Protein AF-A0A0D2JID9-F1 (afdb_monomer_lite)

pLDDT: mean 93.12, std 8.24, range [54.59, 97.5]

Radius of gyration: 15.97 Å; chains: 1; bounding box: 34×24×42 Å

InterPro domains:
  IPR005786 Branched-chain amino acid aminotransferase II [PTHR42825] (1-56)
  IPR036038 Aminotransferase-like, PLP-depend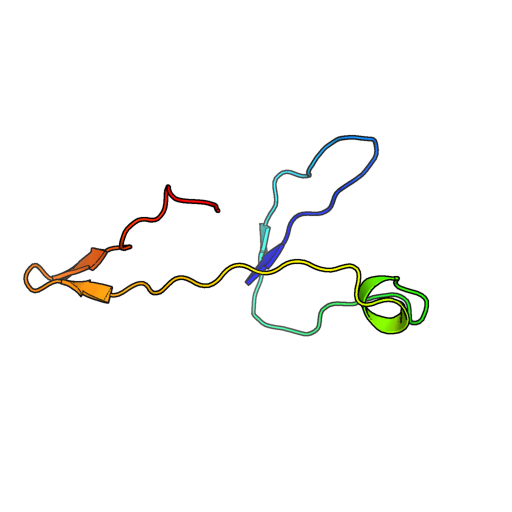ent enzymes [SSF56752] (1-55)
  IPR043131 Branched-chain-amino-acid aminotransferase-like, N-terminal [G3DSA:3.30.470.10] (1-59)

Foldseek 3Di:
DWDWDDDDNDIDPIDDDDDDDDDDDPPDCCNVPVPDDDDDWDWDQDPVRDTDTDPPVDDD

Organism: NCBI:txid145388

Sequence (60 aa):
MFISEWHDGAWGKGELKPYGPLPMMPSAQVLNYGQAAFEGMKAQRSAKDRIVLFSAARVV

Secondary structure (DSSP, 8-state):
-EE--EETTEE---EE--S------TT-HHHHS---------EEE-TTS-EEESSTT---

Structure (mmCIF, N/CA/C/O backbone):
data_AF-A0A0D2JID9-F1
#
_entry.id   AF-A0A0D2JID9-F1
#
loop_
_atom_site.group_PDB
_atom_site.id
_atom_site.type_symbol
_atom_site.label_atom_id
_atom_site.label_alt_id
_atom_site.label_comp_id
_atom_site.label_asym_id
_atom_site.label_entity_id
_atom_site.label_seq_id
_atom_site.pdbx_PDB_ins_code
_atom_site.Cartn_x
_atom_site.Cartn_y
_atom_site.Cartn_z
_atom_site.occupancy
_atom_site.B_iso_or_equiv
_atom_site.auth_seq_id
_atom_site.auth_comp_id
_atom_site.auth_asym_id
_atom_site.auth_atom_id
_atom_site.pdbx_PDB_model_num
ATOM 1 N N . MET A 1 1 ? -1.758 -6.836 2.729 1.00 95.19 1 MET A N 1
ATOM 2 C CA . MET A 1 1 ? -1.914 -5.991 1.526 1.00 95.19 1 MET A CA 1
ATOM 3 C C . MET A 1 1 ? -2.669 -6.796 0.482 1.00 95.19 1 MET A C 1
ATOM 5 O O . MET A 1 1 ? -2.391 -7.980 0.370 1.00 95.19 1 MET A O 1
ATOM 9 N N . PHE A 1 2 ? -3.624 -6.205 -0.233 1.00 96.31 2 PHE A N 1
ATOM 10 C CA . PHE A 1 2 ? -4.262 -6.850 -1.387 1.00 96.31 2 PHE A CA 1
ATOM 11 C C . PHE A 1 2 ? -3.581 -6.353 -2.669 1.00 96.31 2 PHE A C 1
ATOM 13 O O . PHE A 1 2 ? -3.385 -5.147 -2.797 1.00 96.31 2 PHE A O 1
ATOM 20 N N . ILE A 1 3 ? -3.199 -7.255 -3.575 1.00 96.12 3 ILE A N 1
ATOM 21 C CA . ILE A 1 3 ? -2.614 -6.921 -4.885 1.00 96.12 3 ILE A CA 1
ATOM 22 C C . ILE A 1 3 ? -3.444 -7.597 -5.971 1.00 96.12 3 ILE A C 1
ATOM 24 O O . ILE A 1 3 ? -3.787 -8.765 -5.826 1.00 96.12 3 ILE A O 1
ATOM 28 N N . SER A 1 4 ? -3.727 -6.890 -7.062 1.00 96.25 4 SER A N 1
ATOM 29 C CA . SER A 1 4 ? -4.185 -7.484 -8.318 1.00 96.25 4 SER A CA 1
ATOM 30 C C . SER A 1 4 ? -3.429 -6.847 -9.481 1.00 96.25 4 SER A C 1
ATOM 32 O O . SER A 1 4 ? -3.105 -5.660 -9.428 1.00 96.25 4 SER A O 1
ATOM 34 N N . GLU A 1 5 ? -3.131 -7.639 -10.505 1.00 95.25 5 GLU A N 1
ATOM 35 C CA . GLU A 1 5 ? -2.407 -7.206 -11.699 1.00 95.25 5 GLU A CA 1
ATOM 36 C C . GLU A 1 5 ? -3.370 -7.109 -12.882 1.00 95.25 5 GLU A C 1
ATOM 38 O O . GLU A 1 5 ? -4.286 -7.923 -13.024 1.00 95.25 5 GLU A O 1
ATOM 43 N N . TRP A 1 6 ? -3.168 -6.097 -13.721 1.00 94.94 6 TRP A N 1
ATOM 44 C CA . TRP A 1 6 ? -3.910 -5.913 -14.961 1.00 94.94 6 TRP A CA 1
ATOM 45 C C . TRP A 1 6 ? -3.068 -6.400 -16.136 1.00 94.94 6 TRP A C 1
ATOM 47 O O . TRP A 1 6 ? -1.953 -5.915 -16.334 1.00 94.94 6 TRP A O 1
ATOM 57 N N . HIS A 1 7 ? -3.609 -7.318 -16.933 1.00 94.56 7 HIS A N 1
ATOM 58 C CA . HIS A 1 7 ? -2.993 -7.774 -18.176 1.00 94.56 7 HIS A CA 1
ATOM 59 C C . HIS A 1 7 ? -4.078 -8.030 -19.233 1.00 94.56 7 HIS A C 1
ATOM 61 O O . HIS A 1 7 ? -5.191 -8.429 -18.903 1.00 94.56 7 HIS A O 1
ATOM 67 N N . ASP A 1 8 ? -3.773 -7.770 -20.506 1.00 95.56 8 ASP A N 1
ATOM 68 C CA . ASP A 1 8 ? -4.618 -8.122 -21.664 1.00 95.56 8 ASP A CA 1
ATOM 69 C C . ASP A 1 8 ? -6.106 -7.737 -21.561 1.00 95.56 8 ASP A C 1
ATOM 71 O O . ASP A 1 8 ? -6.988 -8.451 -22.035 1.00 95.56 8 ASP A O 1
ATOM 75 N N . GLY A 1 9 ? -6.408 -6.594 -20.942 1.00 96.44 9 GLY A N 1
ATOM 76 C CA . GLY A 1 9 ? -7.789 -6.126 -20.825 1.00 96.44 9 GLY A CA 1
ATOM 77 C C . GLY A 1 9 ? -8.581 -6.740 -19.665 1.00 96.44 9 GLY A C 1
ATOM 78 O O . GLY A 1 9 ? -9.798 -6.554 -19.614 1.00 96.44 9 GLY A O 1
ATOM 79 N N . ALA A 1 10 ? -7.929 -7.451 -18.738 1.00 97.25 10 ALA A N 1
ATOM 80 C CA . ALA A 1 10 ? -8.573 -8.048 -17.575 1.00 97.25 10 ALA A CA 1
ATOM 81 C C . ALA A 1 10 ? -7.749 -7.906 -16.285 1.00 97.25 10 ALA A C 1
ATOM 83 O O . ALA A 1 10 ? -6.517 -7.876 -16.281 1.00 97.25 10 ALA A O 1
ATOM 84 N N . TRP A 1 11 ? -8.463 -7.841 -15.157 1.00 96.69 11 TRP A N 1
ATOM 85 C CA . TRP A 1 11 ? -7.860 -7.936 -13.832 1.00 96.69 11 TRP A CA 1
ATOM 86 C C . TRP A 1 11 ? -7.652 -9.403 -13.473 1.00 96.69 11 TRP A C 1
ATOM 88 O O . TRP A 1 11 ? -8.544 -10.235 -13.664 1.00 96.69 11 TRP A O 1
ATOM 98 N N . GLY A 1 12 ? -6.505 -9.708 -12.876 1.00 95.06 12 GLY A N 1
ATOM 99 C CA . GLY A 1 12 ? -6.294 -10.974 -12.193 1.00 95.06 12 GLY A CA 1
ATOM 100 C C . GLY A 1 12 ? -7.236 -11.144 -10.994 1.00 95.06 12 GLY A C 1
ATOM 101 O O . GLY A 1 12 ? -7.887 -10.208 -10.525 1.00 95.06 12 GLY A O 1
ATOM 102 N N . LYS A 1 13 ? -7.276 -12.362 -10.441 1.00 95.25 13 LYS A N 1
ATOM 103 C CA . LYS A 1 13 ? -8.110 -12.700 -9.267 1.00 95.25 13 LYS A CA 1
ATOM 104 C C . LYS A 1 13 ? -7.759 -11.893 -8.008 1.00 95.25 13 LYS A C 1
ATOM 106 O O . LYS A 1 13 ? -8.585 -11.784 -7.105 1.00 95.25 13 LYS A O 1
ATOM 111 N N . GLY A 1 14 ? -6.549 -11.341 -7.967 1.00 95.81 14 GLY A N 1
ATOM 112 C CA . GLY A 1 14 ? -5.974 -10.680 -6.810 1.00 95.81 14 GLY A CA 1
ATOM 113 C C . GLY A 1 14 ? -5.624 -11.642 -5.673 1.00 95.81 14 GLY A C 1
ATOM 114 O O . GLY A 1 14 ? -6.065 -12.791 -5.629 1.00 95.81 14 GLY A O 1
ATOM 115 N N . GLU A 1 15 ? -4.794 -11.176 -4.749 1.00 96.31 15 GLU A N 1
ATOM 116 C CA . GLU A 1 15 ? -4.278 -11.980 -3.644 1.00 96.31 15 GLU A CA 1
ATOM 117 C C . GLU A 1 15 ? -3.986 -11.141 -2.397 1.00 96.31 15 GLU A C 1
ATOM 119 O O . GLU A 1 15 ? -3.618 -9.964 -2.472 1.00 96.31 15 GLU A O 1
ATOM 124 N N . LEU A 1 16 ? -4.130 -11.769 -1.226 1.00 97.19 16 LEU A N 1
ATOM 125 C CA . LEU A 1 16 ? -3.732 -11.185 0.049 1.00 97.19 16 LEU A CA 1
ATOM 126 C C . LEU A 1 16 ? -2.287 -11.585 0.360 1.00 97.19 16 LEU A C 1
ATOM 128 O O . LEU A 1 16 ? -1.999 -12.740 0.662 1.00 97.19 16 LEU A O 1
ATOM 132 N N . LYS A 1 17 ? -1.387 -10.606 0.330 1.00 95.56 17 LYS A N 1
ATOM 133 C CA . LYS A 1 17 ? 0.036 -10.769 0.631 1.00 95.56 17 LYS A CA 1
ATOM 134 C C . LYS A 1 17 ? 0.405 -10.140 1.979 1.00 95.56 17 LYS A C 1
ATOM 136 O O . LYS A 1 17 ? -0.213 -9.138 2.381 1.00 95.56 17 LYS A O 1
ATOM 141 N N . PRO A 1 18 ? 1.429 -10.672 2.675 1.00 97.50 18 PRO A N 1
ATOM 142 C CA . PRO A 1 18 ? 2.083 -9.962 3.766 1.00 97.50 18 PRO A CA 1
ATOM 143 C C . PRO A 1 18 ? 2.518 -8.565 3.324 1.00 97.50 18 PRO A C 1
ATOM 145 O O . PRO A 1 18 ? 2.742 -8.302 2.142 1.00 97.50 18 PRO A O 1
ATOM 148 N N . TYR A 1 19 ? 2.605 -7.646 4.277 1.00 97.00 19 TYR A N 1
ATOM 149 C CA . TYR A 1 19 ? 3.127 -6.318 3.987 1.00 97.00 19 TYR A CA 1
ATOM 150 C C . TYR A 1 19 ? 4.605 -6.408 3.584 1.00 97.00 19 TYR A C 1
ATOM 152 O O . TYR A 1 19 ? 5.379 -7.112 4.230 1.00 97.00 19 TYR A O 1
ATOM 160 N N . GLY A 1 20 ? 4.988 -5.692 2.530 1.00 95.81 20 GLY A N 1
ATOM 161 C CA . GLY A 1 20 ? 6.348 -5.706 2.010 1.00 95.81 20 GLY A CA 1
ATOM 162 C C . GLY A 1 20 ? 6.525 -4.770 0.813 1.00 95.81 20 GLY A C 1
ATOM 163 O O . GLY A 1 2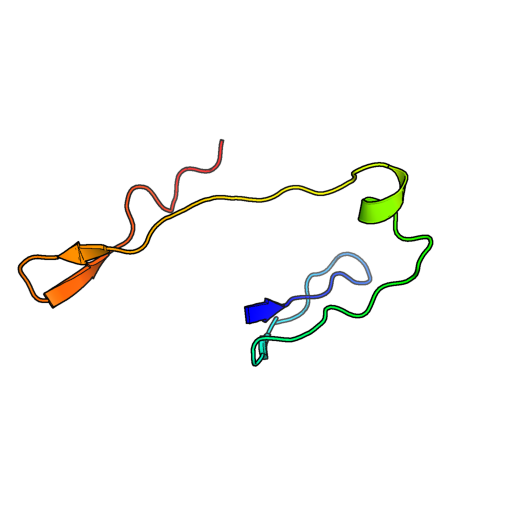0 ? 5.563 -4.113 0.406 1.00 95.81 20 GLY A O 1
ATOM 164 N N . PRO A 1 21 ? 7.748 -4.695 0.261 1.00 95.81 21 PRO A N 1
ATOM 165 C CA . PRO A 1 21 ? 8.048 -3.870 -0.902 1.00 95.81 21 PRO A CA 1
ATOM 166 C C . PRO A 1 21 ? 7.197 -4.249 -2.119 1.00 95.81 21 PRO A C 1
ATOM 168 O O . PRO A 1 21 ? 6.947 -5.428 -2.367 1.00 95.81 21 PRO A O 1
ATOM 171 N N . LEU A 1 22 ? 6.806 -3.245 -2.904 1.00 93.31 22 LEU A N 1
ATOM 172 C CA . LEU A 1 22 ? 6.184 -3.434 -4.213 1.00 93.31 22 LEU A CA 1
ATOM 173 C C . LEU A 1 22 ? 7.271 -3.329 -5.295 1.00 93.31 22 LEU A C 1
ATOM 175 O O . LEU A 1 22 ? 7.783 -2.230 -5.518 1.00 93.31 22 LEU A O 1
ATOM 179 N N . PRO A 1 23 ? 7.668 -4.438 -5.948 1.00 92.44 23 PRO A N 1
ATOM 180 C CA . PRO A 1 23 ? 8.650 -4.384 -7.022 1.00 92.44 23 PRO A CA 1
ATOM 181 C C . PRO A 1 23 ? 8.058 -3.650 -8.229 1.00 92.44 23 PRO A C 1
ATOM 183 O O . PRO A 1 23 ? 6.974 -3.979 -8.702 1.00 92.44 23 PRO A O 1
ATOM 186 N N . MET A 1 24 ? 8.779 -2.653 -8.736 1.00 94.44 24 MET A N 1
ATOM 187 C CA . MET A 1 24 ? 8.378 -1.884 -9.911 1.00 94.44 24 MET A CA 1
ATOM 188 C C . MET A 1 24 ? 9.592 -1.456 -10.725 1.00 94.44 24 MET A C 1
ATOM 190 O O . MET A 1 24 ? 10.692 -1.292 -10.196 1.00 94.44 24 MET A O 1
ATOM 194 N N . MET A 1 25 ? 9.382 -1.264 -12.025 1.00 96.06 25 MET A N 1
ATOM 195 C CA . MET A 1 25 ? 10.412 -0.710 -12.895 1.00 96.06 25 MET A CA 1
ATOM 196 C C . MET A 1 25 ? 10.657 0.768 -12.548 1.00 96.06 25 MET A C 1
ATOM 198 O O . MET A 1 25 ? 9.688 1.502 -12.342 1.00 96.06 25 MET A O 1
ATOM 202 N N . PRO A 1 26 ? 11.912 1.254 -12.558 1.00 96.31 26 PRO A N 1
ATOM 203 C CA . PRO A 1 26 ? 12.207 2.676 -12.346 1.00 96.31 26 PRO A CA 1
ATOM 204 C C . PRO A 1 26 ? 11.521 3.607 -13.361 1.00 96.31 26 PRO A C 1
ATOM 206 O O . PRO A 1 26 ? 11.221 4.759 -13.061 1.00 96.31 26 PRO A O 1
ATOM 209 N N . SER A 1 27 ? 11.232 3.097 -14.559 1.00 96.88 27 SER A N 1
ATOM 210 C CA . SER A 1 27 ? 10.512 3.799 -15.626 1.00 96.88 27 SER A CA 1
ATOM 211 C C . SER A 1 27 ? 8.986 3.806 -15.458 1.00 96.88 27 SER A C 1
ATOM 213 O O . SER A 1 27 ? 8.280 4.294 -16.339 1.00 96.88 27 SER A O 1
ATOM 215 N N . ALA A 1 28 ? 8.441 3.271 -14.358 1.00 96.06 28 ALA A N 1
ATOM 216 C CA . ALA A 1 28 ? 6.999 3.215 -14.150 1.00 96.06 28 ALA A CA 1
ATOM 217 C C . ALA A 1 28 ? 6.368 4.621 -14.165 1.00 96.06 28 ALA A C 1
ATOM 219 O O . ALA A 1 28 ? 6.872 5.562 -13.545 1.00 96.06 28 ALA A O 1
ATOM 220 N N . GLN A 1 29 ? 5.229 4.759 -14.849 1.00 97.00 29 GLN A N 1
ATOM 221 C CA . GLN A 1 29 ? 4.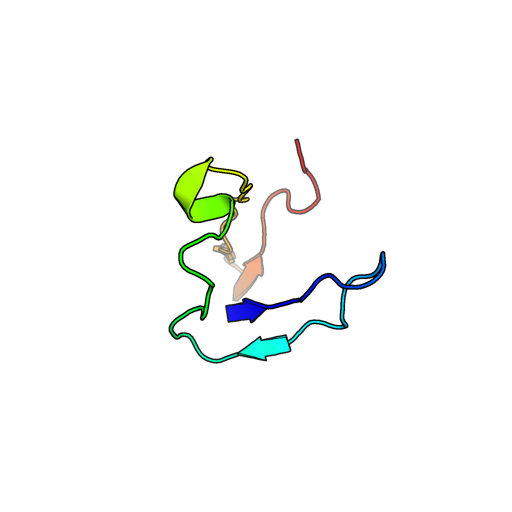542 6.048 -15.018 1.00 97.00 29 GLN A CA 1
ATOM 222 C C . GLN A 1 29 ? 4.075 6.647 -13.686 1.00 97.00 29 GLN A C 1
ATOM 224 O O . GLN A 1 29 ? 4.080 7.865 -13.529 1.00 97.00 29 GLN A O 1
ATOM 229 N N . VAL A 1 30 ? 3.749 5.808 -12.697 1.00 95.94 30 VAL A N 1
ATOM 230 C CA . VAL A 1 30 ? 3.429 6.259 -11.333 1.00 95.94 30 VAL A CA 1
ATOM 231 C C . VAL A 1 30 ? 4.575 7.049 -10.693 1.00 95.94 30 VAL A C 1
ATOM 233 O O . VAL A 1 30 ? 4.314 8.009 -9.975 1.00 95.94 30 VAL A O 1
ATOM 236 N N . LEU A 1 31 ? 5.832 6.696 -10.989 1.00 95.94 31 LEU A N 1
ATOM 237 C CA . LEU A 1 31 ? 7.011 7.367 -10.436 1.00 95.94 31 LEU A CA 1
ATOM 238 C C . LEU A 1 31 ? 7.370 8.646 -11.198 1.00 95.94 31 LEU A C 1
ATOM 240 O O . LEU A 1 31 ? 7.806 9.617 -10.592 1.00 95.94 31 LEU A O 1
ATOM 244 N N . ASN A 1 32 ? 7.204 8.637 -12.522 1.00 97.31 32 ASN A N 1
ATOM 245 C CA . ASN A 1 32 ? 7.713 9.702 -13.394 1.00 97.31 32 ASN A CA 1
ATOM 246 C C . ASN A 1 32 ? 6.657 10.761 -13.737 1.00 97.31 32 ASN A C 1
ATOM 248 O O . ASN A 1 32 ? 6.988 11.927 -13.928 1.00 97.31 32 ASN A O 1
ATOM 252 N N . TYR A 1 33 ? 5.389 10.359 -13.808 1.00 97.00 33 TYR A N 1
ATOM 253 C CA . TYR A 1 33 ? 4.286 11.198 -14.284 1.00 97.00 33 TYR A CA 1
ATOM 254 C C . TYR A 1 33 ? 3.098 11.230 -13.318 1.00 97.00 33 TYR A C 1
ATOM 256 O O . TYR A 1 33 ? 2.056 11.788 -13.649 1.00 97.00 33 TYR A O 1
ATOM 264 N N . GLY A 1 34 ? 3.225 10.620 -12.133 1.00 94.38 34 GLY A N 1
ATOM 265 C CA . GLY A 1 34 ? 2.172 10.621 -11.117 1.00 94.38 34 GLY A CA 1
ATOM 266 C C . GLY A 1 34 ? 0.885 9.922 -11.557 1.00 94.38 34 GLY A C 1
ATOM 267 O O . GLY A 1 34 ? -0.176 10.206 -11.009 1.00 94.38 34 GLY A O 1
ATOM 268 N N . GLN A 1 35 ? 0.954 9.022 -12.546 1.00 96.25 35 GLN A N 1
ATOM 269 C CA . GLN A 1 35 ? -0.209 8.286 -13.041 1.00 96.25 35 GLN A CA 1
ATOM 270 C C . GLN A 1 35 ? -0.637 7.213 -12.030 1.00 96.25 35 GLN A C 1
ATOM 272 O O . GLN A 1 35 ? -0.346 6.026 -12.182 1.00 96.25 35 GLN A O 1
ATOM 277 N N . ALA A 1 36 ? -1.310 7.650 -10.973 1.00 94.62 36 ALA A N 1
ATOM 278 C CA . ALA A 1 36 ? -1.899 6.806 -9.953 1.00 94.62 36 ALA A CA 1
ATOM 279 C C . ALA A 1 36 ? -3.154 7.458 -9.374 1.00 94.62 36 ALA A C 1
ATOM 281 O O . ALA A 1 36 ? -3.319 8.676 -9.392 1.00 94.62 36 ALA A O 1
ATOM 282 N N . ALA A 1 37 ? -4.019 6.615 -8.826 1.00 95.38 37 ALA A N 1
ATOM 283 C CA . ALA A 1 37 ?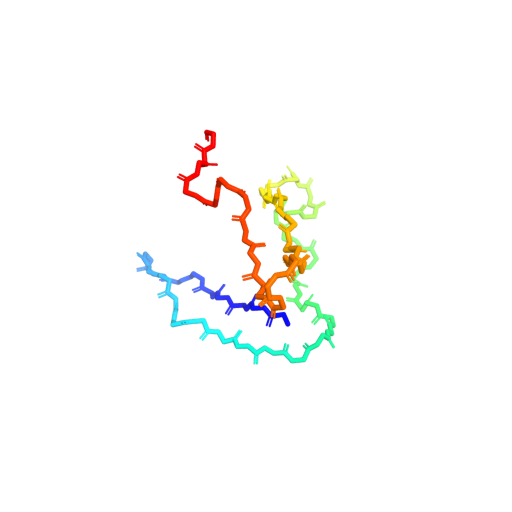 -5.164 7.014 -8.031 1.00 95.38 37 ALA A CA 1
ATOM 284 C C . ALA A 1 37 ? -5.152 6.207 -6.732 1.00 95.38 37 ALA A C 1
ATOM 286 O O . ALA A 1 37 ? -4.636 5.087 -6.689 1.00 95.38 37 ALA A O 1
ATOM 287 N N . PHE A 1 38 ? -5.705 6.780 -5.671 1.00 94.38 38 PHE A N 1
ATOM 288 C CA . PHE A 1 38 ? -5.867 6.097 -4.397 1.00 94.38 38 PHE A CA 1
ATOM 289 C C . PHE A 1 38 ? -7.205 6.478 -3.777 1.00 94.38 38 PHE A C 1
ATOM 291 O O . PHE A 1 38 ? -7.742 7.548 -4.045 1.00 94.38 38 PHE A O 1
ATOM 298 N N . GLU A 1 39 ? -7.705 5.595 -2.921 1.00 93.00 39 GLU A N 1
ATOM 299 C CA . GLU A 1 39 ? -8.931 5.795 -2.157 1.00 93.00 39 GLU A CA 1
ATOM 300 C C . GLU A 1 39 ? -8.641 5.692 -0.661 1.00 93.00 39 GLU A C 1
ATOM 302 O O . GLU A 1 39 ? -7.705 5.007 -0.233 1.00 93.00 39 GLU A O 1
ATOM 307 N N . GLY A 1 40 ? -9.449 6.378 0.146 1.00 91.31 40 GLY A N 1
ATOM 308 C CA . GLY A 1 40 ? -9.265 6.462 1.592 1.00 91.31 40 GLY A CA 1
ATOM 309 C C . GLY A 1 40 ? -10.544 6.142 2.353 1.00 91.31 40 GLY A C 1
ATOM 310 O O . GLY A 1 40 ? -11.489 6.924 2.348 1.00 91.31 40 GLY A O 1
ATOM 311 N N . MET A 1 41 ? -10.550 5.029 3.088 1.00 93.31 41 MET A N 1
ATOM 312 C CA . MET A 1 41 ? -11.645 4.677 3.996 1.00 93.31 41 MET A CA 1
ATOM 313 C C . MET A 1 41 ? -11.130 4.146 5.331 1.00 93.31 41 MET A C 1
ATOM 315 O O . MET A 1 41 ? -9.998 3.676 5.446 1.00 93.31 41 MET A O 1
ATOM 319 N N . LYS A 1 42 ? -11.977 4.225 6.360 1.00 93.75 42 LYS A N 1
ATOM 320 C CA . LYS A 1 42 ? -11.669 3.737 7.708 1.00 93.75 42 LYS A CA 1
ATOM 321 C C . LYS A 1 42 ? -12.653 2.648 8.109 1.00 93.75 42 LYS A C 1
ATOM 323 O O . LYS A 1 42 ? -13.862 2.811 7.952 1.00 93.75 42 LYS A O 1
ATOM 328 N N . ALA A 1 43 ? -12.123 1.577 8.687 1.00 95.31 43 ALA A N 1
ATOM 329 C CA . ALA A 1 43 ? -12.904 0.589 9.414 1.00 95.31 43 ALA A CA 1
ATOM 330 C C . ALA A 1 43 ? -12.955 0.972 10.897 1.00 95.31 43 ALA A C 1
ATOM 332 O O . ALA A 1 43 ? -11.935 1.338 11.483 1.00 95.31 43 ALA A O 1
ATOM 333 N N . GLN A 1 44 ? -14.136 0.899 11.504 1.00 96.00 44 GLN A N 1
ATOM 334 C CA . GLN A 1 44 ? -14.343 1.221 12.916 1.00 96.00 44 GLN A CA 1
ATOM 335 C C . GLN A 1 44 ? -14.953 0.034 13.658 1.00 96.00 44 GLN A C 1
ATOM 337 O O . GLN A 1 44 ? -15.718 -0.743 13.087 1.00 96.00 44 GLN A O 1
ATOM 342 N N . ARG A 1 45 ? -14.634 -0.097 14.949 1.00 97.19 45 ARG A N 1
ATOM 343 C CA . ARG A 1 45 ? -15.298 -1.049 15.844 1.00 97.19 45 ARG A CA 1
ATOM 344 C C . ARG A 1 45 ? -16.551 -0.395 16.420 1.00 97.19 45 ARG A C 1
ATOM 346 O O . ARG A 1 45 ? -16.472 0.656 17.048 1.00 97.19 45 ARG A O 1
ATOM 353 N N . SER A 1 46 ? -17.705 -1.005 16.182 1.00 96.62 46 SER A N 1
ATOM 354 C CA . SER A 1 46 ? -18.991 -0.539 16.706 1.00 96.62 46 SER A CA 1
ATOM 355 C C . SER A 1 46 ? -19.193 -0.940 18.170 1.00 96.62 46 SER A C 1
ATOM 357 O O . SER A 1 46 ? -18.574 -1.883 18.655 1.00 96.62 46 SER A O 1
ATOM 359 N N . ALA A 1 47 ? -20.144 -0.292 18.852 1.00 97.00 47 ALA A N 1
ATOM 360 C CA . ALA A 1 47 ? -20.541 -0.6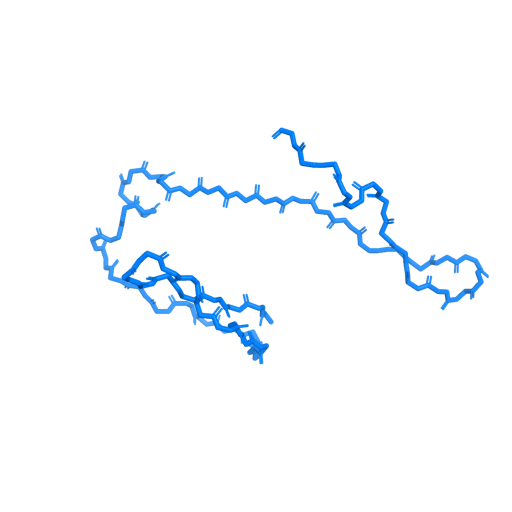43 20.222 1.00 97.00 47 ALA A CA 1
ATOM 361 C C . ALA A 1 47 ? -21.071 -2.086 20.375 1.00 97.00 47 ALA A C 1
ATOM 363 O O . ALA A 1 47 ? -21.143 -2.600 21.483 1.00 97.00 47 ALA A O 1
ATOM 364 N N . LYS A 1 48 ? -21.435 -2.749 19.266 1.00 97.31 48 LYS A N 1
ATOM 365 C CA . LYS A 1 48 ? -21.843 -4.167 19.222 1.00 97.31 48 LYS A CA 1
ATOM 366 C C . LYS A 1 48 ? -20.686 -5.106 18.851 1.00 97.31 48 LYS A C 1
ATOM 368 O O . LYS A 1 48 ? -20.933 -6.188 18.335 1.00 97.31 48 LYS A O 1
ATOM 373 N N . ASP A 1 49 ? -19.445 -4.649 19.008 1.00 95.62 49 ASP A N 1
ATOM 374 C CA . ASP A 1 49 ? -18.207 -5.371 18.685 1.00 95.62 49 ASP A CA 1
ATOM 375 C C . ASP A 1 49 ? -18.073 -5.850 17.222 1.00 95.62 49 ASP A C 1
ATOM 377 O O . ASP A 1 49 ? -17.325 -6.764 16.891 1.00 95.62 49 ASP A O 1
ATOM 381 N N . ARG A 1 50 ? -18.781 -5.196 16.295 1.00 96.56 50 ARG A N 1
ATOM 382 C CA . ARG A 1 50 ? -18.660 -5.459 14.850 1.00 96.56 50 ARG A CA 1
ATOM 383 C C . ARG A 1 50 ? -17.727 -4.459 14.189 1.00 96.56 50 ARG A C 1
ATOM 385 O O . ARG A 1 50 ? -17.801 -3.273 14.516 1.00 96.56 50 ARG A O 1
ATOM 392 N N . ILE A 1 51 ? -16.936 -4.912 13.219 1.00 96.31 51 ILE A N 1
ATOM 393 C CA . ILE A 1 51 ? -16.201 -4.029 12.308 1.00 96.31 51 ILE A CA 1
ATOM 394 C C . ILE A 1 51 ? -17.174 -3.478 11.263 1.00 96.31 51 ILE A C 1
ATOM 396 O O . ILE A 1 51 ? -17.903 -4.240 10.632 1.00 96.31 51 ILE A O 1
ATOM 400 N N . VAL A 1 52 ? -17.206 -2.157 11.101 1.00 95.31 52 VAL A N 1
ATOM 401 C CA . VAL A 1 52 ? -18.089 -1.457 10.161 1.00 95.31 52 VAL A CA 1
ATOM 402 C C . VAL A 1 52 ? -17.293 -0.507 9.270 1.00 95.31 52 VAL A C 1
ATOM 404 O O . VAL A 1 52 ? -16.307 0.089 9.706 1.00 95.31 52 VAL A O 1
ATOM 407 N N . LEU A 1 53 ? -17.747 -0.362 8.025 1.00 94.38 53 LEU A N 1
ATOM 408 C CA . LEU A 1 53 ? -17.288 0.655 7.081 1.00 94.38 53 LEU A CA 1
ATOM 409 C C . LEU A 1 53 ? -18.396 1.696 6.911 1.00 94.38 53 LEU A C 1
ATOM 411 O O . LEU A 1 53 ? -19.573 1.342 6.821 1.00 94.38 53 LEU A O 1
ATOM 415 N N . PHE A 1 54 ? -18.029 2.973 6.847 1.00 90.94 54 PHE A N 1
ATOM 416 C CA . PHE A 1 54 ? -18.976 4.050 6.572 1.00 90.94 54 PHE A CA 1
ATOM 417 C C . PHE A 1 54 ? -18.964 4.391 5.078 1.00 90.94 54 PHE A C 1
ATOM 419 O O . PHE A 1 54 ? -17.910 4.689 4.529 1.00 90.94 54 PHE A O 1
ATOM 426 N N . SER A 1 55 ? -20.134 4.368 4.431 1.00 85.25 55 SER A N 1
ATOM 427 C CA . SER A 1 55 ? -20.328 4.803 3.033 1.00 85.25 55 SER A CA 1
ATOM 428 C C . SER A 1 55 ? -19.436 4.119 1.977 1.00 85.25 55 SER A C 1
ATOM 430 O O . SER A 1 55 ? -19.098 4.732 0.972 1.00 85.25 55 SER A O 1
ATOM 432 N N . ALA A 1 56 ? -19.098 2.835 2.154 1.00 80.19 56 ALA A N 1
ATOM 433 C CA . ALA A 1 56 ? -18.163 2.103 1.282 1.00 80.19 56 ALA A CA 1
ATOM 434 C C . ALA A 1 56 ? -18.558 2.021 -0.210 1.00 80.19 56 ALA A C 1
ATOM 436 O O . ALA A 1 56 ? -17.696 1.806 -1.052 1.00 80.19 56 ALA A O 1
ATOM 437 N N . ALA A 1 57 ? -19.841 2.184 -0.546 1.00 78.62 57 ALA A N 1
ATOM 438 C CA . ALA A 1 57 ? -20.329 2.128 -1.928 1.00 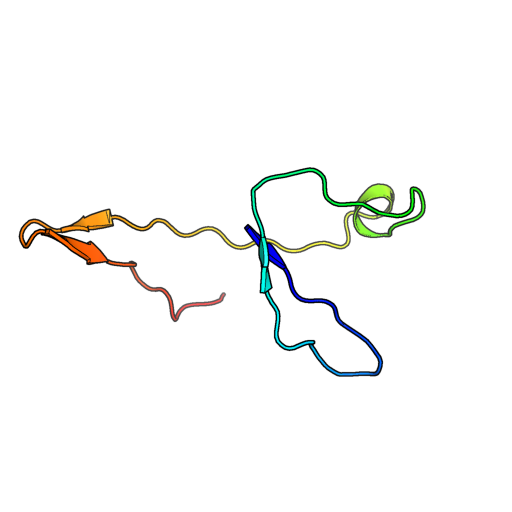78.62 57 ALA A CA 1
ATOM 439 C C . ALA A 1 57 ? -20.278 3.481 -2.665 1.00 78.62 57 ALA A C 1
ATOM 441 O O . ALA A 1 57 ? -20.727 3.571 -3.805 1.00 78.62 57 ALA A O 1
ATOM 442 N N . ARG A 1 58 ? -19.791 4.548 -2.018 1.00 71.75 58 ARG A N 1
ATOM 443 C CA . ARG A 1 58 ? -19.739 5.885 -2.612 1.00 71.75 58 ARG A CA 1
ATOM 444 C C . ARG A 1 58 ? -18.330 6.157 -3.135 1.00 71.75 58 ARG A C 1
ATOM 446 O O . ARG A 1 58 ? -17.477 6.607 -2.382 1.00 71.75 58 ARG A O 1
ATOM 453 N N . VAL A 1 59 ? -18.118 5.857 -4.413 1.00 57.56 59 VAL A N 1
ATOM 454 C CA . VAL A 1 59 ? -16.964 6.333 -5.192 1.00 57.56 59 VAL A CA 1
ATOM 455 C C . VAL A 1 59 ? -17.367 7.670 -5.823 1.00 57.56 59 VAL A C 1
ATOM 457 O O . VAL A 1 59 ? -18.527 7.814 -6.222 1.00 57.56 59 VAL A O 1
ATOM 460 N N . VAL A 1 60 ? -16.472 8.661 -5.800 1.00 54.59 60 VAL A N 1
ATOM 461 C CA . VAL A 1 60 ? -16.712 10.009 -6.357 1.00 54.59 60 VAL A CA 1
ATOM 462 C C . VAL A 1 60 ? -16.583 9.988 -7.874 1.00 54.59 60 VAL A C 1
ATOM 464 O O . VAL A 1 60 ? -15.680 9.281 -8.369 1.00 54.59 60 VAL A O 1
#